Protein AF-A0A1V5JQ32-F1 (afdb_monomer_lite)

Foldseek 3Di:
DVVLVVQLVVLVVVLVVLVVVLVVCVVVVVPVVNVLSVLVNVVSVVSNVVSVVLVVLCVVCDPVPVSVVVSVVVVVPDDPDPPVVVPNPPPPDDD

Sequence (95 aa):
MEVYDAIYKHEQLVTSLIYRIVDIAIQERDHASNNMLQWYVAEQVEEEANASLILEQLKRIGNAQESLYVLDKELGMRVFNDATGTINPIAGGAA

Secondary structure (DSSP, 8-state):
-HHHHHHHHHHHHHHHHHHHHHHHHHHTT-HHHHHHHHHHHHHHHHHHHHHHHHHHHHHHHTT-HHHHHHHHHHHHT-----TTTTT-TTS----

pLDDT: mean 84.69, std 15.48, range [36.28, 98.62]

Radius of gyration: 17.14 Å; chains: 1; bounding box: 31×34×46 Å

Structure (mmCIF, N/CA/C/O backbone):
data_AF-A0A1V5JQ32-F1
#
_entry.id   AF-A0A1V5JQ32-F1
#
loop_
_atom_site.group_PDB
_atom_site.id
_atom_site.type_symbol
_atom_site.label_atom_id
_atom_site.label_alt_id
_atom_site.label_comp_id
_atom_site.label_asym_id
_atom_site.label_entity_id
_atom_site.label_seq_id
_atom_site.pdbx_PDB_ins_code
_atom_site.Cartn_x
_atom_site.Cartn_y
_atom_site.Cartn_z
_atom_site.occupancy
_atom_site.B_iso_or_equiv
_atom_site.auth_seq_id
_atom_site.auth_comp_id
_atom_site.auth_asym_id
_atom_site.auth_atom_id
_atom_site.pdbx_PDB_model_num
ATOM 1 N N . MET A 1 1 ? -17.273 -2.276 11.657 1.00 73.00 1 MET A N 1
ATOM 2 C CA . MET A 1 1 ? -16.083 -3.140 11.492 1.00 73.00 1 MET A CA 1
ATOM 3 C C . MET A 1 1 ? -15.958 -3.616 10.046 1.00 73.00 1 MET A C 1
ATOM 5 O O . MET A 1 1 ? -14.924 -3.360 9.453 1.00 73.00 1 MET A O 1
ATOM 9 N N . GLU A 1 2 ? -17.032 -4.142 9.439 1.00 82.19 2 GLU A N 1
ATOM 10 C CA . GLU A 1 2 ? -17.049 -4.614 8.036 1.00 82.19 2 GLU A CA 1
ATOM 11 C C . GLU A 1 2 ? -16.509 -3.614 7.001 1.00 82.19 2 GLU A C 1
ATOM 13 O O . GLU A 1 2 ? -15.755 -4.003 6.117 1.00 82.19 2 GLU A O 1
ATOM 18 N N . VAL A 1 3 ? -16.840 -2.324 7.130 1.00 85.81 3 VAL A N 1
ATOM 19 C CA . VAL A 1 3 ? -16.355 -1.283 6.206 1.00 85.81 3 VAL A CA 1
ATOM 20 C C . VAL A 1 3 ? -14.829 -1.145 6.248 1.00 85.81 3 VAL A C 1
ATOM 22 O O . VAL A 1 3 ? -14.205 -1.027 5.203 1.00 85.81 3 VAL A O 1
ATOM 25 N N . TYR A 1 4 ? -14.207 -1.219 7.428 1.00 85.44 4 TYR A N 1
ATOM 26 C CA . TYR A 1 4 ? -12.751 -1.082 7.552 1.00 85.44 4 TYR A CA 1
ATOM 27 C C . TYR A 1 4 ? -12.005 -2.345 7.118 1.00 85.44 4 TYR A C 1
ATOM 29 O O . TYR A 1 4 ? -10.952 -2.242 6.497 1.00 85.44 4 TYR A O 1
ATOM 37 N N . ASP A 1 5 ? -12.571 -3.532 7.363 1.00 88.81 5 ASP A N 1
ATOM 38 C CA . ASP A 1 5 ? -12.050 -4.764 6.758 1.00 88.81 5 ASP A CA 1
ATOM 39 C C . ASP A 1 5 ? -12.152 -4.711 5.221 1.00 88.81 5 ASP A C 1
ATOM 41 O O . ASP A 1 5 ? -11.271 -5.218 4.528 1.00 88.81 5 ASP A O 1
ATOM 45 N N . ALA A 1 6 ? -13.209 -4.098 4.673 1.00 91.88 6 ALA A N 1
ATOM 46 C CA . ALA A 1 6 ? -13.359 -3.906 3.233 1.00 91.88 6 ALA A CA 1
ATOM 47 C C . ALA A 1 6 ? -12.341 -2.903 2.668 1.00 91.88 6 ALA A C 1
ATOM 49 O O . ALA A 1 6 ? -11.774 -3.181 1.616 1.00 91.88 6 ALA A O 1
ATOM 50 N N . ILE A 1 7 ? -12.068 -1.797 3.371 1.00 91.69 7 ILE A N 1
ATOM 51 C CA . ILE A 1 7 ? -11.020 -0.830 2.998 1.00 91.69 7 ILE A CA 1
ATOM 52 C C . ILE A 1 7 ? -9.656 -1.521 2.961 1.00 91.69 7 ILE A C 1
ATOM 54 O O . ILE A 1 7 ? -8.980 -1.469 1.942 1.00 91.69 7 ILE A O 1
ATOM 58 N N . TYR A 1 8 ? -9.280 -2.251 4.015 1.00 92.94 8 TYR A N 1
ATOM 59 C CA . TYR A 1 8 ? -7.985 -2.935 4.037 1.00 92.94 8 TYR A CA 1
ATOM 60 C C . TYR A 1 8 ? -7.846 -3.963 2.903 1.00 92.94 8 TYR A C 1
ATOM 62 O O . TYR A 1 8 ? -6.826 -4.012 2.222 1.00 92.94 8 TYR A O 1
ATOM 70 N N . LYS A 1 9 ? -8.900 -4.743 2.627 1.00 95.06 9 LYS A N 1
ATOM 71 C CA . LYS A 1 9 ? -8.919 -5.663 1.476 1.00 95.06 9 LYS A CA 1
ATOM 72 C C . LYS A 1 9 ? -8.842 -4.941 0.133 1.00 95.06 9 LYS A C 1
ATOM 74 O O . LYS A 1 9 ? -8.308 -5.504 -0.820 1.00 95.06 9 LYS A O 1
ATOM 79 N N . HIS A 1 10 ? -9.417 -3.746 0.036 1.00 95.50 10 HIS A N 1
ATOM 80 C CA . HIS A 1 10 ? -9.334 -2.931 -1.167 1.00 95.50 10 HIS A CA 1
ATOM 81 C C . HIS A 1 10 ? -7.894 -2.486 -1.416 1.00 95.50 10 HIS A C 1
ATOM 83 O O . HIS A 1 10 ? -7.405 -2.688 -2.522 1.00 95.50 10 HIS A O 1
ATOM 89 N N . GLU A 1 11 ? -7.189 -2.010 -0.388 1.00 95.88 11 GLU A N 1
ATOM 90 C CA . GLU A 1 11 ? -5.776 -1.632 -0.521 1.00 95.88 11 GLU A CA 1
ATOM 91 C C . GLU A 1 11 ? -4.899 -2.817 -0.938 1.00 95.88 11 GLU A C 1
ATOM 93 O O . GLU A 1 11 ? -4.145 -2.717 -1.901 1.00 95.88 11 GLU A O 1
ATOM 98 N N . GLN A 1 12 ? -5.093 -3.993 -0.330 1.00 97.12 12 GLN A N 1
ATOM 99 C CA . GLN A 1 12 ? -4.390 -5.216 -0.746 1.00 97.12 12 GLN A CA 1
ATOM 100 C C . GLN A 1 12 ? -4.659 -5.589 -2.214 1.00 97.12 12 GLN A C 1
ATOM 102 O O . GLN A 1 12 ? -3.769 -6.068 -2.927 1.00 97.12 12 GLN A O 1
ATOM 107 N N . LEU A 1 13 ? -5.894 -5.383 -2.688 1.00 97.81 13 LEU A N 1
ATOM 108 C CA . LEU A 1 13 ? -6.239 -5.587 -4.092 1.00 97.81 13 LEU A CA 1
ATOM 109 C C . LEU A 1 13 ? -5.486 -4.591 -4.979 1.00 97.81 13 LEU A C 1
ATOM 111 O O . LEU A 1 13 ? -4.874 -5.020 -5.957 1.00 97.81 13 LEU A O 1
ATOM 115 N N . VAL A 1 14 ? -5.502 -3.299 -4.651 1.00 97.44 14 VAL A N 1
ATOM 116 C CA . VAL A 1 14 ? -4.803 -2.261 -5.425 1.00 97.44 14 VAL A CA 1
ATOM 117 C C . VAL A 1 14 ? -3.305 -2.559 -5.497 1.00 97.44 14 VAL A C 1
ATOM 119 O O . VAL A 1 14 ? -2.757 -2.605 -6.600 1.00 97.44 14 VAL A O 1
ATOM 122 N N . THR A 1 15 ? -2.660 -2.901 -4.382 1.00 97.62 15 THR A N 1
ATOM 123 C CA . THR A 1 15 ? -1.245 -3.302 -4.356 1.00 97.62 15 THR A CA 1
ATOM 124 C C . THR A 1 15 ? -0.963 -4.484 -5.276 1.00 97.62 15 THR A C 1
ATOM 126 O O . THR A 1 15 ? -0.015 -4.450 -6.064 1.00 97.62 15 THR A O 1
ATOM 129 N N . SER A 1 16 ? -1.822 -5.510 -5.260 1.00 98.31 16 SER A N 1
ATOM 130 C CA . SER A 1 16 ? -1.667 -6.667 -6.151 1.00 98.31 16 SER A CA 1
ATOM 131 C C . SER A 1 16 ? -1.747 -6.288 -7.637 1.00 98.31 16 SER A C 1
ATOM 133 O O . SER A 1 16 ? -1.036 -6.857 -8.469 1.00 98.31 16 SER A O 1
ATOM 135 N N . LEU A 1 17 ? -2.583 -5.302 -7.980 1.00 98.38 17 LEU A N 1
ATOM 136 C CA . LEU A 1 17 ? -2.708 -4.791 -9.341 1.00 98.38 17 LEU A CA 1
ATOM 137 C C . LEU A 1 17 ? -1.472 -3.976 -9.740 1.00 98.38 17 LEU A C 1
ATOM 139 O O . LEU A 1 17 ? -0.978 -4.159 -10.852 1.00 98.38 17 LEU A O 1
ATOM 143 N N . ILE A 1 18 ? -0.934 -3.145 -8.842 1.00 98.00 18 ILE A N 1
ATOM 144 C CA . ILE A 1 18 ? 0.308 -2.394 -9.078 1.00 98.00 18 ILE A CA 1
ATOM 145 C C . ILE A 1 18 ? 1.482 -3.347 -9.312 1.00 98.00 18 ILE A C 1
ATOM 147 O O . ILE A 1 18 ? 2.182 -3.208 -10.315 1.00 98.00 18 ILE A O 1
ATOM 151 N N . TYR A 1 19 ? 1.656 -4.366 -8.464 1.00 98.12 19 TYR A N 1
ATOM 152 C CA . TYR A 1 19 ? 2.712 -5.370 -8.644 1.00 98.12 19 TYR A CA 1
ATOM 153 C C . TYR A 1 19 ? 2.586 -6.101 -9.975 1.00 98.12 19 TYR A C 1
ATOM 155 O O . TYR A 1 19 ? 3.574 -6.261 -10.687 1.00 98.12 19 TYR A O 1
ATOM 163 N N . ARG A 1 20 ? 1.362 -6.446 -10.382 1.00 98.50 20 ARG A N 1
ATOM 164 C CA . ARG A 1 20 ? 1.135 -7.069 -11.686 1.00 98.50 20 ARG A CA 1
ATOM 165 C C . ARG A 1 20 ? 1.572 -6.176 -12.851 1.00 98.50 20 ARG A C 1
ATOM 167 O O . ARG A 1 20 ? 2.100 -6.689 -13.834 1.00 98.50 20 ARG A O 1
ATOM 174 N N . ILE A 1 21 ? 1.344 -4.865 -12.780 1.00 97.75 21 ILE A N 1
ATOM 175 C CA . ILE A 1 21 ? 1.754 -3.940 -13.849 1.00 97.75 21 ILE A CA 1
ATOM 176 C C . ILE A 1 21 ? 3.280 -3.744 -13.836 1.00 97.75 21 ILE A C 1
ATOM 178 O O . ILE A 1 21 ? 3.887 -3.681 -14.905 1.00 97.75 21 ILE A O 1
ATOM 182 N N . VAL A 1 22 ? 3.915 -3.730 -12.658 1.00 98.19 22 VAL A N 1
ATOM 183 C CA . VAL A 1 22 ? 5.385 -3.735 -12.521 1.00 98.19 22 VAL A CA 1
ATOM 184 C C . VAL A 1 22 ? 5.990 -4.980 -13.169 1.00 98.19 22 VAL A C 1
ATOM 186 O O . VAL A 1 22 ? 6.920 -4.862 -13.968 1.00 98.19 22 VAL A O 1
ATOM 189 N N . ASP A 1 23 ? 5.431 -6.158 -12.895 1.00 98.62 23 ASP A N 1
ATOM 190 C CA . ASP A 1 23 ? 5.887 -7.417 -13.488 1.00 98.62 23 ASP A CA 1
ATOM 191 C C . ASP A 1 23 ? 5.798 -7.382 -15.017 1.00 98.62 23 ASP A C 1
ATOM 193 O O . ASP A 1 23 ? 6.745 -7.779 -15.700 1.00 98.62 23 ASP A O 1
ATOM 197 N N . ILE A 1 24 ? 4.694 -6.863 -15.566 1.00 98.56 24 ILE A N 1
ATOM 198 C CA . ILE A 1 24 ? 4.521 -6.689 -17.016 1.00 98.56 24 ILE A CA 1
ATOM 199 C C . ILE A 1 24 ? 5.581 -5.728 -17.573 1.00 98.56 24 ILE A C 1
ATOM 201 O O . ILE A 1 24 ? 6.227 -6.051 -18.568 1.00 98.56 24 ILE A O 1
ATOM 205 N N . ALA A 1 25 ? 5.826 -4.584 -16.927 1.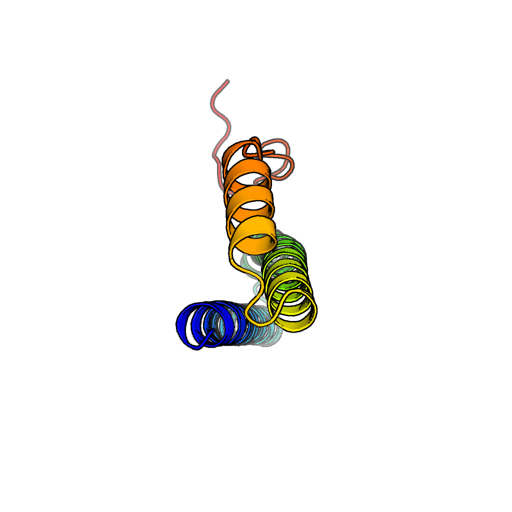00 98.25 25 ALA A N 1
ATOM 206 C CA . ALA A 1 25 ? 6.842 -3.630 -17.379 1.00 98.25 25 ALA A CA 1
ATOM 207 C C . ALA A 1 25 ? 8.253 -4.251 -17.401 1.00 98.25 25 ALA A C 1
ATOM 209 O O . ALA A 1 25 ? 9.019 -4.032 -18.340 1.00 98.25 25 ALA A O 1
ATOM 210 N N . ILE A 1 26 ? 8.591 -5.075 -16.403 1.00 98.19 26 ILE A N 1
ATOM 211 C CA . ILE A 1 26 ? 9.860 -5.814 -16.359 1.00 98.19 26 ILE A CA 1
ATOM 212 C C . ILE A 1 26 ? 9.935 -6.847 -17.492 1.00 98.19 26 ILE A C 1
ATOM 214 O O . ILE A 1 26 ? 10.966 -6.937 -18.164 1.00 98.19 26 ILE A O 1
ATOM 218 N N . GLN A 1 27 ? 8.861 -7.609 -17.721 1.00 98.50 27 GLN A N 1
ATOM 219 C CA . GLN A 1 27 ? 8.786 -8.623 -18.781 1.00 98.50 27 GLN A CA 1
ATOM 220 C C . GLN A 1 27 ? 8.979 -8.011 -20.174 1.00 98.50 27 GLN A C 1
ATOM 222 O O . GLN A 1 27 ? 9.759 -8.534 -20.972 1.00 98.50 27 GLN A O 1
ATOM 227 N N . GLU A 1 28 ? 8.344 -6.868 -20.426 1.00 98.44 28 GLU A N 1
ATOM 228 C CA . GLU A 1 28 ? 8.439 -6.116 -21.683 1.00 98.44 28 GLU A CA 1
ATOM 229 C C . GLU A 1 28 ? 9.734 -5.293 -21.801 1.00 98.44 28 GLU A C 1
ATOM 231 O O . GLU A 1 28 ? 9.996 -4.679 -22.835 1.00 98.44 28 GLU A O 1
ATOM 236 N N . ARG A 1 29 ? 10.580 -5.290 -20.759 1.00 98.25 29 ARG A N 1
ATOM 237 C CA . ARG A 1 29 ? 11.793 -4.456 -20.660 1.00 98.25 29 ARG A CA 1
ATOM 238 C C . ARG A 1 29 ? 11.501 -2.957 -20.802 1.00 98.25 29 ARG A C 1
ATOM 240 O O . ARG A 1 29 ? 12.362 -2.189 -21.234 1.00 98.25 29 ARG A O 1
ATOM 247 N N . ASP A 1 30 ? 10.308 -2.526 -20.406 1.00 98.06 30 ASP A N 1
ATOM 248 C CA . ASP A 1 30 ? 9.940 -1.117 -20.352 1.00 98.06 30 ASP A CA 1
ATOM 249 C C . ASP A 1 30 ? 10.497 -0.487 -19.069 1.00 98.06 30 ASP A C 1
ATOM 251 O O . ASP A 1 30 ? 9.849 -0.390 -18.022 1.00 98.06 30 ASP A O 1
ATOM 255 N N . HIS A 1 31 ? 11.760 -0.074 -19.156 1.00 95.69 31 HIS A N 1
ATOM 256 C CA . HIS A 1 31 ? 12.473 0.540 -18.042 1.00 95.69 31 HIS A CA 1
ATOM 257 C C . HIS A 1 31 ? 11.854 1.873 -17.597 1.00 95.69 31 HIS A C 1
ATOM 259 O O . HIS A 1 31 ? 11.948 2.207 -16.414 1.00 95.69 31 HIS A O 1
ATOM 265 N N . ALA A 1 32 ? 11.222 2.619 -18.509 1.00 93.88 32 ALA A N 1
ATOM 266 C CA . ALA A 1 32 ? 10.613 3.909 -18.198 1.00 93.88 32 ALA A CA 1
ATOM 267 C C . ALA A 1 32 ? 9.335 3.718 -17.373 1.00 93.88 32 ALA A C 1
ATOM 269 O O . ALA A 1 32 ? 9.212 4.303 -16.294 1.00 93.88 32 ALA A O 1
ATOM 270 N N . SER A 1 33 ? 8.436 2.835 -17.820 1.00 95.12 33 SER A N 1
ATOM 271 C CA . SER A 1 33 ? 7.225 2.500 -17.066 1.00 95.12 33 SER A CA 1
ATOM 272 C C . SER A 1 33 ? 7.568 1.867 -15.722 1.00 95.12 33 SER A C 1
ATOM 274 O O . SER A 1 33 ? 7.005 2.269 -14.708 1.00 95.12 33 SER A O 1
ATOM 276 N N . ASN A 1 34 ? 8.540 0.946 -15.668 1.00 95.38 34 ASN A N 1
ATOM 277 C CA . ASN A 1 34 ? 8.967 0.361 -14.395 1.00 95.38 34 ASN A CA 1
ATOM 278 C C . ASN A 1 34 ? 9.465 1.432 -13.410 1.00 95.38 34 ASN A C 1
ATOM 280 O O . ASN A 1 34 ? 9.084 1.403 -12.244 1.00 95.38 34 ASN A O 1
ATOM 284 N N . ASN A 1 35 ? 10.277 2.395 -13.864 1.00 94.06 35 ASN A N 1
ATOM 285 C CA . ASN A 1 35 ? 10.763 3.479 -13.009 1.00 94.06 35 ASN A CA 1
ATOM 286 C C . ASN A 1 35 ? 9.622 4.362 -12.477 1.00 94.06 35 ASN A C 1
ATOM 288 O O . ASN A 1 35 ? 9.588 4.639 -11.281 1.00 94.06 35 ASN A O 1
ATOM 292 N N . MET A 1 36 ? 8.666 4.733 -13.332 1.00 93.25 36 MET A N 1
ATOM 293 C CA . MET A 1 36 ? 7.470 5.483 -12.929 1.00 93.25 36 MET A CA 1
ATOM 294 C C . MET A 1 36 ? 6.630 4.710 -11.899 1.00 93.25 36 MET A C 1
ATOM 296 O O . MET A 1 36 ? 6.176 5.279 -10.908 1.00 93.25 36 MET A O 1
ATOM 300 N N . LEU A 1 37 ? 6.443 3.403 -12.107 1.00 95.44 37 LEU A N 1
ATOM 301 C CA . LEU A 1 37 ? 5.621 2.551 -11.245 1.00 95.44 37 LEU A CA 1
ATOM 302 C C . LEU A 1 37 ? 6.200 2.367 -9.837 1.00 95.44 37 LEU A C 1
ATOM 304 O O . LEU A 1 37 ? 5.438 2.089 -8.914 1.00 95.44 37 LEU A O 1
ATOM 308 N N . GLN A 1 38 ? 7.508 2.568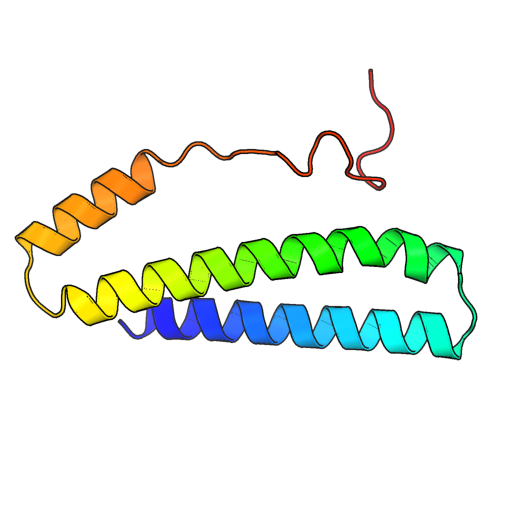 -9.637 1.00 94.44 38 GLN A N 1
ATOM 309 C CA . GLN A 1 38 ? 8.108 2.485 -8.299 1.00 94.44 38 GLN A CA 1
ATOM 310 C C . GLN A 1 38 ? 7.531 3.519 -7.325 1.00 94.44 38 GLN A C 1
ATOM 312 O O . GLN A 1 38 ? 7.470 3.248 -6.129 1.00 94.44 38 GLN A O 1
ATOM 317 N N . TRP A 1 39 ? 7.063 4.671 -7.818 1.00 90.81 39 TRP A N 1
ATOM 318 C CA . TRP A 1 39 ? 6.370 5.646 -6.974 1.00 90.81 39 TRP A CA 1
ATOM 319 C C . TRP A 1 39 ? 5.062 5.069 -6.416 1.00 90.81 39 TRP A C 1
ATOM 321 O O . TRP A 1 39 ? 4.842 5.108 -5.212 1.00 90.81 39 TRP A O 1
ATOM 331 N N . TYR A 1 40 ? 4.251 4.433 -7.267 1.00 93.88 40 TYR A N 1
ATOM 332 C CA . TYR A 1 40 ? 3.016 3.771 -6.834 1.00 93.88 40 TYR A CA 1
ATOM 333 C C . TYR A 1 40 ? 3.284 2.589 -5.900 1.00 93.88 40 TYR A C 1
ATOM 335 O O . TYR A 1 40 ? 2.510 2.346 -4.983 1.00 93.88 40 TYR A O 1
ATOM 343 N N . VAL A 1 41 ? 4.381 1.854 -6.107 1.00 95.62 41 VAL A N 1
ATOM 344 C CA . VAL A 1 41 ? 4.798 0.788 -5.182 1.00 95.62 41 VAL A CA 1
ATOM 345 C C . VAL A 1 41 ? 5.084 1.355 -3.794 1.00 95.62 41 VAL A C 1
ATOM 347 O O . VAL A 1 41 ? 4.632 0.776 -2.811 1.00 95.62 41 VAL A O 1
ATOM 350 N N . ALA A 1 42 ? 5.815 2.469 -3.709 1.00 91.44 42 ALA A N 1
ATOM 351 C CA . ALA A 1 42 ? 6.098 3.123 -2.436 1.00 91.44 42 ALA A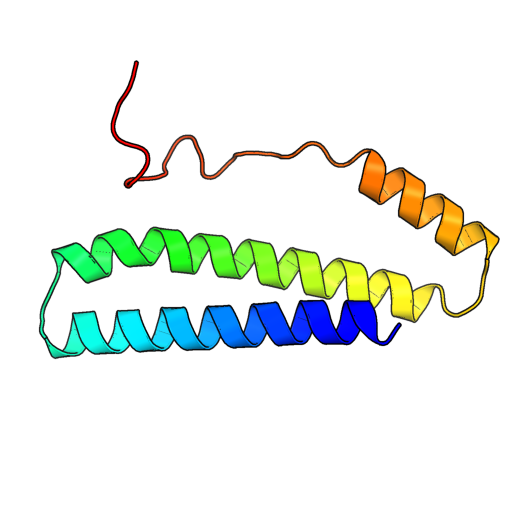 CA 1
ATOM 352 C C . ALA A 1 42 ? 4.817 3.655 -1.773 1.00 91.44 42 ALA A C 1
ATOM 354 O O . ALA A 1 42 ? 4.621 3.429 -0.583 1.00 91.44 42 ALA A O 1
ATOM 355 N N . GLU A 1 43 ? 3.923 4.278 -2.546 1.00 91.44 43 GLU A N 1
ATOM 356 C CA . GLU A 1 43 ? 2.637 4.781 -2.045 1.00 91.44 43 GLU A CA 1
ATOM 357 C C . GLU A 1 43 ? 1.779 3.651 -1.454 1.00 91.44 43 GLU A C 1
ATOM 359 O O . GLU A 1 43 ? 1.303 3.754 -0.328 1.00 91.44 43 GLU A O 1
ATOM 364 N N . GLN A 1 44 ? 1.659 2.515 -2.152 1.00 95.38 44 GLN A N 1
ATOM 365 C CA . GLN A 1 44 ? 0.865 1.385 -1.660 1.00 95.38 44 GLN A CA 1
ATOM 366 C C . GLN A 1 44 ? 1.402 0.776 -0.353 1.00 95.38 44 GLN A C 1
ATOM 368 O O . GLN A 1 44 ? 0.620 0.229 0.423 1.00 95.38 44 GLN A O 1
ATOM 373 N N . VAL A 1 45 ? 2.712 0.869 -0.079 1.00 92.12 45 VAL A N 1
ATOM 374 C CA . VAL A 1 45 ? 3.280 0.433 1.212 1.00 92.12 45 VAL A CA 1
ATOM 375 C C . VAL A 1 45 ? 2.754 1.303 2.354 1.00 92.12 45 VAL A C 1
ATOM 377 O O . VAL A 1 45 ? 2.368 0.770 3.396 1.00 92.12 45 VAL A O 1
ATOM 380 N N . GLU A 1 46 ? 2.704 2.620 2.154 1.00 91.50 46 GLU A N 1
ATOM 381 C CA . GLU A 1 46 ? 2.184 3.562 3.149 1.00 91.50 46 GLU A CA 1
ATOM 382 C C . GLU A 1 46 ? 0.662 3.421 3.316 1.00 91.50 46 GLU A C 1
ATOM 384 O O . GLU A 1 46 ? 0.167 3.380 4.448 1.00 91.50 46 GLU A O 1
ATOM 389 N N . GLU A 1 47 ? -0.082 3.257 2.219 1.00 91.44 47 GLU A N 1
ATOM 390 C CA . GLU A 1 47 ? -1.542 3.095 2.253 1.00 91.44 47 GLU A CA 1
ATOM 391 C C . GLU A 1 47 ? -1.969 1.802 2.968 1.00 91.44 47 GLU A C 1
ATOM 393 O O . GLU A 1 47 ? -2.839 1.824 3.849 1.00 91.44 47 GLU A O 1
ATOM 398 N N . GLU A 1 48 ? -1.304 0.671 2.702 1.00 92.94 48 GLU A N 1
ATOM 399 C CA . GLU A 1 48 ? -1.575 -0.576 3.428 1.00 92.94 48 GLU A CA 1
ATOM 400 C C . GLU A 1 48 ? -1.182 -0.498 4.910 1.00 92.94 48 GLU A C 1
ATOM 402 O O . GLU A 1 48 ? -1.903 -1.020 5.774 1.00 92.94 48 GLU A O 1
ATOM 407 N N . ALA A 1 49 ? -0.061 0.15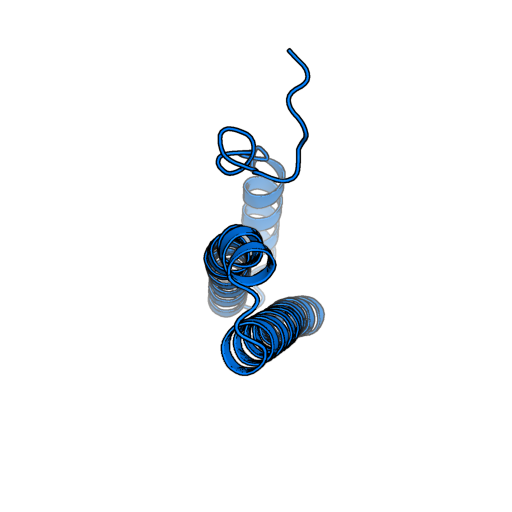4 5.236 1.00 91.81 49 ALA A N 1
ATOM 408 C CA . ALA A 1 49 ? 0.362 0.360 6.621 1.00 91.81 49 ALA A CA 1
ATOM 409 C C . ALA A 1 49 ? -0.663 1.208 7.389 1.00 91.81 49 ALA A C 1
ATOM 411 O O . ALA A 1 49 ? -1.038 0.883 8.520 1.00 91.81 49 ALA A O 1
ATOM 412 N N . ASN A 1 50 ? -1.184 2.257 6.758 1.00 90.19 50 ASN A N 1
ATOM 413 C CA . ASN A 1 50 ? -2.214 3.105 7.334 1.00 90.19 50 ASN A CA 1
ATOM 414 C C . ASN A 1 50 ? -3.545 2.353 7.528 1.00 90.19 50 ASN A C 1
ATOM 416 O O . ASN A 1 50 ? -4.124 2.376 8.621 1.00 90.19 50 ASN A O 1
ATOM 420 N N . ALA A 1 51 ? -4.014 1.642 6.500 1.00 91.94 51 ALA A N 1
ATOM 421 C CA . ALA A 1 51 ? -5.259 0.881 6.558 1.00 91.94 51 ALA A CA 1
ATOM 422 C C . ALA A 1 51 ? -5.208 -0.240 7.614 1.00 91.94 51 ALA A C 1
ATOM 424 O O . ALA A 1 51 ? -6.158 -0.413 8.387 1.00 91.94 51 ALA A O 1
ATOM 425 N N . SER A 1 52 ? -4.090 -0.969 7.697 1.00 92.94 52 SER A N 1
ATOM 426 C CA . SER A 1 52 ? -3.893 -2.022 8.702 1.00 92.94 52 SER A CA 1
ATOM 427 C C . SER A 1 52 ? -3.848 -1.464 10.126 1.00 92.94 52 SER A C 1
ATOM 429 O O . SER A 1 52 ? -4.532 -1.997 11.004 1.00 92.94 52 SER A O 1
ATOM 431 N N . LEU A 1 53 ? -3.147 -0.349 10.354 1.00 91.81 53 LEU A N 1
ATOM 432 C CA . LEU A 1 53 ? -3.087 0.313 11.659 1.00 91.81 53 LEU A CA 1
ATOM 433 C C . LEU A 1 53 ? -4.480 0.713 12.164 1.00 91.81 53 LEU A C 1
ATOM 435 O O . LEU A 1 53 ? -4.828 0.434 13.315 1.00 91.81 53 LEU A O 1
ATOM 439 N N . ILE A 1 54 ? -5.296 1.342 11.312 1.00 89.38 54 ILE A N 1
ATOM 440 C CA . ILE A 1 54 ? -6.665 1.746 11.673 1.00 89.38 54 ILE A CA 1
ATOM 441 C C . ILE A 1 54 ? -7.510 0.512 12.008 1.00 89.38 54 ILE A C 1
ATOM 443 O O . ILE A 1 54 ? -8.246 0.500 13.000 1.00 89.38 54 ILE A O 1
ATOM 447 N N . LEU A 1 55 ? -7.386 -0.553 11.213 1.00 90.62 55 LEU A N 1
ATOM 448 C CA . LEU A 1 55 ? -8.118 -1.791 11.447 1.00 90.62 55 LEU A CA 1
ATOM 449 C C . LEU A 1 55 ? -7.734 -2.445 12.784 1.00 90.62 55 LEU A C 1
ATOM 451 O O . LEU A 1 55 ? -8.610 -2.916 13.515 1.00 90.62 55 LEU A O 1
ATOM 455 N N . GLU A 1 56 ? -6.449 -2.459 13.135 1.00 90.56 56 GLU A N 1
ATOM 456 C CA . GLU A 1 56 ? -5.968 -2.967 14.423 1.00 90.56 56 GLU A CA 1
ATOM 457 C C . GLU A 1 56 ? -6.466 -2.133 15.608 1.00 90.56 56 GLU A C 1
ATOM 459 O O . GLU A 1 56 ? -6.895 -2.697 16.621 1.00 90.56 56 GLU A O 1
ATOM 464 N N . GLN A 1 57 ? -6.466 -0.803 15.483 1.00 89.00 57 GLN A N 1
ATOM 465 C CA . GLN A 1 57 ? -7.010 0.102 16.500 1.00 89.00 57 GLN A CA 1
ATOM 466 C C . GLN A 1 57 ? -8.500 -0.172 16.741 1.00 89.00 57 GLN A C 1
ATOM 468 O O . GLN A 1 57 ? -8.922 -0.338 17.888 1.00 89.00 57 GLN A O 1
ATOM 473 N N . LEU A 1 58 ? -9.287 -0.319 15.674 1.00 87.50 58 LEU A N 1
ATOM 474 C CA . LEU A 1 58 ? -10.713 -0.643 15.763 1.00 87.50 58 LEU A CA 1
ATOM 475 C C . LEU A 1 58 ? -10.966 -2.017 16.391 1.00 87.50 58 LEU A C 1
ATOM 477 O O . LEU A 1 58 ? -11.847 -2.152 17.243 1.00 87.50 58 LEU A O 1
ATOM 481 N N . LYS A 1 59 ? -10.178 -3.033 16.018 1.00 87.69 59 LYS A N 1
ATOM 482 C CA . LYS A 1 59 ? -10.255 -4.372 16.625 1.00 87.69 59 LYS A CA 1
ATOM 483 C C . LYS A 1 59 ? -9.943 -4.334 18.121 1.00 87.69 59 LYS A C 1
ATOM 485 O O . LYS A 1 59 ? -10.587 -5.046 18.887 1.00 87.69 59 LYS A O 1
ATOM 490 N N . ARG A 1 60 ? -8.996 -3.490 18.545 1.00 86.69 60 ARG A N 1
ATOM 491 C CA . ARG A 1 60 ? -8.633 -3.308 19.959 1.00 86.69 60 ARG A CA 1
ATOM 492 C C . ARG A 1 60 ? -9.716 -2.580 20.760 1.00 86.69 60 ARG A C 1
ATOM 494 O O . ARG A 1 60 ? -9.943 -2.936 21.911 1.00 86.69 60 ARG A O 1
ATOM 501 N N . ILE A 1 61 ? -10.370 -1.579 20.169 1.00 86.62 61 ILE A N 1
ATOM 502 C CA . ILE A 1 61 ? -11.444 -0.804 20.814 1.00 86.62 61 ILE A CA 1
ATOM 503 C C . ILE A 1 61 ? -12.708 -1.652 21.030 1.00 86.62 61 ILE A C 1
ATOM 505 O O . ILE A 1 61 ? -13.389 -1.514 22.050 1.00 86.62 61 ILE A O 1
ATOM 509 N N . GLY A 1 62 ? -13.037 -2.537 20.084 1.00 79.38 62 GLY A N 1
ATOM 510 C CA . GLY A 1 62 ? -14.247 -3.355 20.158 1.00 79.38 62 GLY A CA 1
ATOM 511 C C . GLY A 1 62 ? -15.517 -2.495 20.146 1.00 79.38 62 GLY A C 1
ATOM 512 O O . GLY A 1 62 ? -15.739 -1.737 19.206 1.00 79.38 62 GLY A O 1
ATOM 513 N N . ASN A 1 63 ? -16.347 -2.607 21.191 1.00 77.12 63 ASN A N 1
ATOM 514 C CA . ASN A 1 63 ? -17.641 -1.911 21.303 1.00 77.12 63 ASN A CA 1
ATOM 515 C C . ASN A 1 63 ? -17.629 -0.719 22.282 1.00 77.12 63 ASN A C 1
ATOM 517 O O . ASN A 1 63 ? -18.692 -0.231 22.669 1.00 77.12 63 ASN A O 1
ATOM 521 N N . ALA A 1 64 ? -16.458 -0.254 22.725 1.00 83.81 64 ALA A N 1
ATOM 522 C CA . ALA A 1 64 ? -16.366 0.894 23.624 1.00 83.81 64 ALA A CA 1
ATOM 523 C C . ALA A 1 64 ? -16.660 2.203 22.866 1.00 83.81 64 ALA A C 1
ATOM 525 O O . ALA A 1 64 ? -15.795 2.761 22.193 1.00 83.81 64 ALA A O 1
ATOM 526 N N . GLN A 1 65 ? -17.897 2.689 22.980 1.00 79.75 65 GLN A N 1
ATOM 527 C CA . GLN A 1 65 ? -18.420 3.826 22.212 1.00 79.75 65 GLN A CA 1
ATOM 528 C C . GLN A 1 65 ? -17.633 5.130 22.445 1.00 79.75 65 GLN A C 1
ATOM 530 O O . GLN A 1 65 ? -17.360 5.861 21.497 1.00 79.75 65 GLN A O 1
ATOM 535 N N . GLU A 1 66 ? -17.176 5.362 23.678 1.00 84.31 66 GLU A N 1
ATOM 536 C CA . GLU A 1 66 ? -16.304 6.493 24.031 1.00 84.31 66 GLU A CA 1
ATOM 537 C C . GLU A 1 66 ? -14.948 6.428 23.310 1.00 84.31 66 GLU A C 1
ATOM 539 O O . GLU A 1 66 ? -14.443 7.427 22.803 1.00 84.31 66 GLU A O 1
ATOM 544 N N . SER A 1 67 ? -14.362 5.233 23.204 1.00 82.56 67 SER A N 1
ATOM 545 C CA . SER A 1 67 ? -13.081 5.028 22.525 1.00 82.56 67 SER A CA 1
ATOM 546 C C . SER A 1 67 ? -13.197 5.168 21.004 1.00 82.56 67 SER A C 1
ATOM 548 O O . SER A 1 67 ? -12.246 5.614 20.367 1.00 82.56 67 SER A O 1
ATOM 550 N N . LEU A 1 68 ? -14.360 4.849 20.421 1.00 84.38 68 LEU A N 1
ATOM 551 C CA . LEU A 1 68 ? -14.641 5.115 19.005 1.00 84.38 68 LEU A CA 1
ATOM 552 C C . LEU A 1 68 ? -14.703 6.619 18.709 1.00 84.38 68 LEU A C 1
ATOM 554 O O . LEU A 1 68 ? -14.177 7.050 17.688 1.00 84.38 68 LEU A O 1
ATOM 558 N N . TYR A 1 69 ? -15.291 7.417 19.605 1.00 85.50 69 TYR A N 1
ATOM 559 C CA . TYR A 1 69 ? -15.339 8.874 19.448 1.00 85.50 69 TYR A CA 1
ATOM 560 C C . TYR A 1 69 ? -13.946 9.519 19.530 1.00 85.50 69 TYR A C 1
ATOM 562 O O . TYR A 1 69 ? -13.632 10.434 18.770 1.00 85.50 69 TYR A O 1
ATOM 570 N N . VAL A 1 70 ? -13.079 9.021 20.419 1.00 85.56 70 VAL A N 1
ATOM 571 C CA . VAL A 1 70 ? -11.679 9.474 20.489 1.00 85.56 70 VAL A CA 1
ATOM 572 C C . VAL A 1 70 ? -10.930 9.138 19.200 1.00 85.56 70 VAL A C 1
ATOM 574 O O . VAL A 1 70 ? -10.257 10.011 18.657 1.00 85.56 70 VAL A O 1
ATOM 577 N N . LEU A 1 71 ? -11.093 7.916 18.680 1.00 85.25 71 LEU A N 1
ATOM 578 C CA . LEU A 1 71 ? -10.473 7.511 17.419 1.00 85.25 71 LEU A CA 1
ATOM 579 C C . LEU A 1 71 ? -10.950 8.380 16.245 1.00 85.25 71 LEU A C 1
ATOM 581 O O . LEU A 1 71 ? -10.125 8.843 15.467 1.00 85.25 71 LEU A O 1
ATOM 585 N N . ASP A 1 72 ? -12.253 8.645 16.133 1.00 85.75 72 ASP A N 1
ATOM 586 C CA . ASP A 1 72 ? -12.811 9.524 15.094 1.00 85.75 72 ASP A CA 1
ATOM 587 C C . ASP A 1 72 ? -12.174 10.922 15.126 1.00 85.75 72 ASP A C 1
ATOM 589 O O . ASP A 1 72 ? -11.716 11.436 14.103 1.00 85.75 72 ASP A O 1
ATOM 593 N N . LYS A 1 73 ? -12.028 11.500 16.325 1.00 88.62 73 LYS A N 1
ATOM 594 C CA . LYS A 1 73 ? -11.360 12.791 16.507 1.00 88.62 73 LYS A CA 1
ATOM 595 C C . LYS A 1 73 ? -9.883 12.747 16.108 1.00 88.62 73 LYS A C 1
ATOM 597 O O . LYS A 1 73 ? -9.405 13.683 15.470 1.00 88.62 73 LYS A O 1
ATOM 602 N N . GLU A 1 74 ? -9.157 11.691 16.474 1.00 86.12 74 GLU A N 1
ATOM 603 C CA . GLU A 1 74 ? -7.752 11.511 16.086 1.00 86.12 74 GLU A CA 1
ATOM 604 C C . GLU A 1 74 ? -7.595 11.382 14.568 1.00 86.12 74 GLU A C 1
ATOM 606 O O . GLU A 1 74 ? -6.716 12.022 13.990 1.00 86.12 74 GLU A O 1
ATOM 611 N N . LEU A 1 75 ? -8.467 10.609 13.912 1.00 85.50 75 LEU A N 1
ATOM 612 C CA . LEU A 1 75 ? -8.490 10.468 12.456 1.00 85.50 75 LEU A CA 1
ATOM 613 C C . LEU A 1 75 ? -8.825 11.797 11.767 1.00 85.50 75 LEU A C 1
ATOM 615 O O . LEU A 1 75 ? -8.165 12.152 10.795 1.00 85.50 75 LEU A O 1
ATOM 619 N N . GLY A 1 76 ? -9.780 12.566 12.297 1.00 85.50 76 GLY A N 1
ATOM 620 C CA . GLY A 1 76 ? -10.147 13.886 11.773 1.00 85.50 76 GLY A CA 1
ATOM 621 C C . GLY A 1 76 ? -9.070 14.963 11.954 1.00 85.50 76 GLY A C 1
ATOM 622 O O . GLY A 1 76 ? -9.078 15.965 11.243 1.00 85.50 76 GLY A O 1
ATOM 623 N N . MET A 1 77 ? -8.127 14.768 12.881 1.00 86.19 77 MET A N 1
ATOM 624 C CA . MET A 1 77 ? -6.966 15.646 13.069 1.00 86.19 77 MET A CA 1
ATOM 625 C C . MET A 1 77 ? -5.775 15.274 12.180 1.00 86.19 77 MET A C 1
ATOM 627 O O . MET A 1 77 ? -4.788 16.016 12.159 1.00 86.19 77 MET A O 1
ATOM 631 N N . ARG A 1 78 ? -5.830 14.145 11.461 1.00 77.31 78 ARG A N 1
ATOM 632 C CA . ARG A 1 78 ? -4.754 13.762 10.547 1.00 77.31 78 ARG A CA 1
ATOM 633 C C . ARG A 1 78 ? -4.667 14.788 9.426 1.00 77.31 78 ARG A C 1
ATOM 635 O O . ARG A 1 78 ? -5.592 14.969 8.641 1.00 77.31 78 ARG A O 1
ATOM 642 N N . VAL A 1 79 ? -3.527 15.463 9.367 1.00 68.69 79 VAL A N 1
ATOM 643 C CA . VAL A 1 79 ? -3.179 16.323 8.242 1.00 68.69 79 VAL A CA 1
ATOM 644 C C . VAL A 1 79 ? -2.720 15.410 7.117 1.00 68.69 79 VAL A C 1
ATOM 646 O O . VAL A 1 79 ? -1.871 14.547 7.343 1.00 68.69 79 VAL A O 1
ATOM 649 N N . PHE A 1 80 ? -3.287 15.595 5.924 1.00 64.88 80 PHE A N 1
ATOM 650 C CA . PHE A 1 80 ? -2.766 14.963 4.720 1.00 64.88 80 PHE A CA 1
ATOM 651 C C . PHE A 1 80 ? -1.317 15.409 4.553 1.00 64.88 80 PHE A C 1
ATOM 653 O O . PHE A 1 80 ? -1.045 16.581 4.284 1.00 64.88 80 PHE A O 1
ATOM 660 N N . ASN A 1 81 ? -0.393 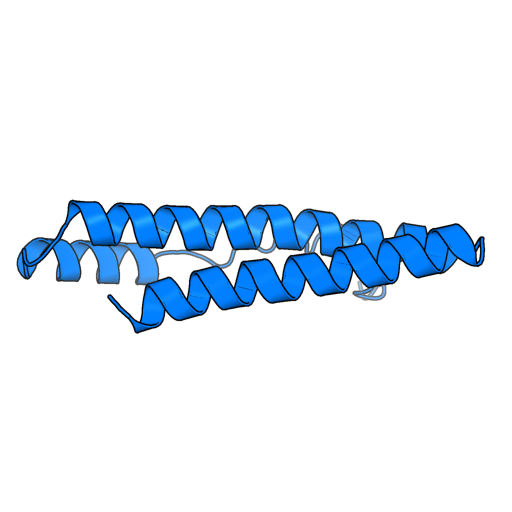14.492 4.814 1.00 61.50 81 ASN A N 1
ATOM 661 C CA . ASN A 1 81 ? 1.018 14.768 4.690 1.00 61.50 81 ASN A CA 1
ATOM 662 C C . ASN A 1 81 ? 1.429 14.264 3.314 1.00 61.50 81 ASN A C 1
ATOM 664 O O . ASN A 1 81 ? 1.660 13.073 3.134 1.00 61.50 81 ASN A O 1
ATOM 668 N N . ASP A 1 82 ? 1.478 15.181 2.351 1.00 57.12 82 ASP A N 1
ATOM 669 C CA . ASP A 1 82 ? 1.912 14.910 0.981 1.00 57.12 82 ASP A CA 1
ATOM 670 C C . ASP A 1 82 ? 3.440 14.728 0.926 1.00 57.12 82 ASP A C 1
ATOM 672 O O . ASP A 1 82 ? 4.174 15.488 0.291 1.00 57.12 82 ASP A O 1
ATOM 676 N N . ALA A 1 83 ? 3.962 13.765 1.688 1.00 52.69 83 ALA A N 1
ATOM 677 C CA . ALA A 1 83 ? 5.389 13.463 1.696 1.00 52.69 83 ALA A CA 1
ATOM 678 C C . ALA A 1 83 ? 5.843 12.927 0.326 1.00 52.69 83 ALA A C 1
ATOM 680 O O . ALA A 1 83 ? 6.995 13.131 -0.063 1.00 52.69 83 ALA A O 1
ATOM 681 N N . THR A 1 84 ? 4.930 12.326 -0.443 1.00 51.25 84 THR A N 1
ATOM 682 C CA . THR A 1 84 ? 5.158 11.897 -1.823 1.00 51.25 84 THR A CA 1
ATOM 683 C C . THR A 1 84 ? 5.046 13.031 -2.849 1.00 51.25 84 THR A C 1
ATOM 685 O O . THR A 1 84 ? 5.670 12.928 -3.904 1.00 51.25 84 THR A O 1
ATOM 688 N N . GLY A 1 85 ? 4.405 14.161 -2.543 1.00 49.03 85 GLY A N 1
ATOM 689 C CA . GLY A 1 85 ? 4.285 15.338 -3.418 1.00 49.03 85 GLY A CA 1
ATOM 690 C C . GLY A 1 85 ? 5.595 16.046 -3.759 1.00 49.03 85 GLY A C 1
ATOM 691 O O . GLY A 1 85 ? 5.706 16.662 -4.816 1.00 49.03 85 GLY A O 1
ATOM 692 N N . THR A 1 86 ? 6.633 15.909 -2.927 1.00 49.84 86 THR A N 1
ATOM 693 C CA . THR A 1 86 ? 7.974 16.452 -3.244 1.00 49.84 86 THR A CA 1
ATOM 694 C C . THR A 1 86 ? 8.785 15.579 -4.210 1.00 49.84 86 THR A C 1
ATOM 696 O O . THR A 1 86 ? 9.809 16.032 -4.720 1.00 49.84 86 THR A O 1
ATOM 699 N N . ILE A 1 87 ? 8.326 14.355 -4.499 1.00 53.84 87 ILE A N 1
ATOM 700 C CA . ILE A 1 87 ? 9.013 13.368 -5.352 1.00 53.84 87 ILE A CA 1
ATOM 701 C C . ILE A 1 87 ? 8.086 12.652 -6.341 1.00 53.84 87 ILE A C 1
ATOM 703 O O . ILE A 1 87 ? 8.543 11.729 -7.010 1.00 53.84 87 ILE A O 1
ATOM 707 N N . ASN A 1 88 ? 6.814 13.050 -6.463 1.00 63.50 88 ASN A N 1
ATOM 708 C CA . ASN A 1 88 ? 5.887 12.471 -7.429 1.00 63.50 88 ASN A CA 1
ATOM 709 C C . ASN A 1 88 ? 6.408 12.757 -8.851 1.00 63.50 88 ASN A C 1
ATOM 711 O O . ASN A 1 88 ? 6.323 13.897 -9.309 1.00 63.50 88 ASN A O 1
ATOM 715 N N . PRO A 1 89 ? 6.930 11.750 -9.579 1.00 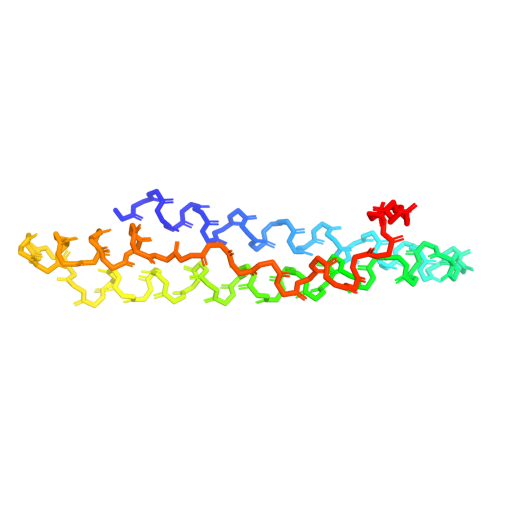61.84 89 PRO A N 1
ATOM 716 C CA . PRO A 1 89 ? 7.540 11.970 -10.890 1.00 61.84 89 PRO A CA 1
ATOM 717 C C . PRO A 1 89 ? 6.498 12.277 -11.981 1.00 61.84 89 PRO A C 1
ATOM 719 O O . PRO A 1 89 ? 6.856 12.579 -13.118 1.00 61.84 89 PRO A O 1
ATOM 722 N N . ILE A 1 90 ? 5.213 12.175 -11.637 1.00 63.09 90 ILE A N 1
ATOM 723 C CA . ILE A 1 90 ? 4.042 12.278 -12.512 1.00 63.09 90 ILE A CA 1
ATOM 724 C C . ILE A 1 90 ? 3.309 13.607 -12.287 1.00 63.09 90 ILE A C 1
ATOM 726 O O . ILE A 1 90 ? 2.624 14.098 -13.186 1.00 63.09 90 ILE A O 1
ATOM 730 N N . ALA A 1 91 ? 3.487 14.224 -11.114 1.00 59.78 91 ALA A N 1
ATOM 731 C CA . ALA A 1 91 ? 3.134 15.615 -10.877 1.00 59.78 91 ALA A CA 1
ATOM 732 C C . ALA A 1 91 ? 4.137 16.477 -11.655 1.00 59.78 91 ALA A C 1
ATOM 734 O O . ALA A 1 91 ? 5.172 16.883 -11.134 1.00 59.78 91 ALA A O 1
ATOM 735 N N . GLY A 1 92 ? 3.879 16.660 -12.953 1.00 47.75 92 GLY A N 1
ATOM 736 C CA . GLY A 1 92 ? 4.732 17.438 -13.845 1.00 47.75 92 GLY A CA 1
ATOM 737 C C . GLY A 1 92 ? 5.168 18.743 -13.184 1.00 47.75 92 GLY A C 1
ATOM 738 O O . GLY A 1 92 ? 4.349 19.429 -12.577 1.00 47.75 92 GLY A O 1
ATOM 739 N N . GLY A 1 93 ? 6.464 19.054 -13.286 1.00 49.53 93 GLY A N 1
ATOM 740 C CA . GLY A 1 93 ? 7.037 20.279 -12.747 1.00 49.53 93 GLY A CA 1
ATOM 741 C C . GLY A 1 93 ? 6.173 21.488 -13.098 1.00 49.53 93 GLY A C 1
ATOM 742 O O . GLY A 1 93 ? 6.083 21.883 -14.257 1.00 49.53 93 GLY A O 1
ATOM 743 N N . ALA A 1 94 ? 5.537 22.051 -12.080 1.00 39.03 94 ALA A N 1
ATOM 744 C CA . ALA A 1 94 ? 4.885 23.345 -12.117 1.00 39.03 94 ALA A CA 1
ATOM 745 C C . ALA A 1 94 ? 5.275 24.074 -10.828 1.00 39.03 94 ALA A C 1
ATOM 747 O O . ALA A 1 94 ? 4.509 24.156 -9.869 1.00 39.03 94 ALA A O 1
ATOM 748 N N . ALA A 1 95 ? 6.528 24.528 -10.818 1.00 36.28 95 ALA A N 1
ATOM 749 C CA . ALA A 1 95 ? 6.886 25.800 -10.210 1.00 36.28 95 ALA A CA 1
ATOM 750 C C . ALA A 1 95 ? 6.782 26.877 -11.297 1.00 36.28 95 ALA A C 1
ATOM 752 O O . ALA A 1 95 ? 7.136 26.556 -12.458 1.00 36.28 95 ALA A O 1
#